Protein AF-A0A925I7Z9-F1 (afdb_monomer_lite)

Radius of gyration: 15.71 Å; chains: 1; bounding box: 33×35×40 Å

Sequence (135 aa):
MKKFTFALLPLIFFVSLALAQQTNETAKENFKKYLDGKIFMSYAARSLPTLEECKLIFKGTNADSVYEAMQEMEVKLAQGGKGAETFADVRAESFTTEEMLEGKPGVYTGGMKRISEKINPKITFYKISYLRTVG

pLDDT: mean 75.86, std 18.09, range [33.66, 93.75]

Foldseek 3Di:
DDDPPPDPDPFDWDFDPDPDDQDQVNVFVVCFVPQWQVSVLVCLLVRQDDLVVLVQWFPDCVSVVVSVVSVVVSVVSVVDDPDGDGFDGKGKDKDFLVCLCVVPPPCDDPPSVVCSVGTDGPTMIIGIDGHHPPD

Structure (mmCIF, N/CA/C/O backbone):
data_AF-A0A925I7Z9-F1
#
_entry.id   AF-A0A925I7Z9-F1
#
loop_
_atom_site.group_PDB
_atom_site.id
_atom_site.type_symbol
_atom_site.label_atom_id
_atom_site.label_alt_id
_atom_site.label_comp_id
_atom_site.label_asym_id
_atom_site.label_entity_id
_atom_site.label_seq_id
_atom_site.pdbx_PDB_ins_code
_atom_site.Cartn_x
_atom_site.Cartn_y
_atom_site.Cartn_z
_atom_site.occupancy
_atom_site.B_iso_or_equiv
_atom_site.auth_seq_id
_atom_site.auth_comp_id
_atom_site.auth_asym_id
_atom_site.auth_atom_id
_atom_site.pdbx_PDB_model_num
ATOM 1 N N . MET A 1 1 ? -9.500 23.502 -27.379 1.00 36.47 1 MET A N 1
ATOM 2 C CA . MET A 1 1 ? -10.027 22.674 -26.269 1.00 36.47 1 MET A CA 1
ATOM 3 C C . MET A 1 1 ? -9.115 21.462 -26.100 1.00 36.47 1 MET A C 1
ATOM 5 O O . MET A 1 1 ? -9.141 20.576 -26.944 1.00 36.47 1 MET A O 1
ATOM 9 N N . LYS A 1 2 ? -8.223 21.464 -25.099 1.00 33.66 2 LYS A N 1
ATOM 10 C CA . LYS A 1 2 ? -7.278 20.359 -24.854 1.00 33.66 2 LYS A CA 1
ATOM 11 C C . LYS A 1 2 ? -7.950 19.328 -23.943 1.00 33.66 2 LYS A C 1
ATOM 13 O O . LYS A 1 2 ? -8.366 19.668 -22.841 1.00 33.66 2 LYS A O 1
ATOM 18 N N . LYS A 1 3 ? -8.105 18.099 -24.437 1.00 36.44 3 LYS A N 1
ATOM 19 C CA . LYS A 1 3 ? -8.682 16.972 -23.696 1.00 36.44 3 LYS A CA 1
ATOM 20 C C . LYS A 1 3 ? -7.658 16.503 -22.658 1.00 36.44 3 LYS A C 1
ATOM 22 O O . LYS A 1 3 ? -6.636 15.938 -23.027 1.00 36.44 3 LYS A O 1
ATOM 27 N N . PHE A 1 4 ? -7.920 16.762 -21.380 1.00 39.94 4 PHE A N 1
ATOM 28 C CA . PHE A 1 4 ? -7.210 16.118 -20.278 1.00 39.94 4 PHE A CA 1
ATOM 29 C C . PHE A 1 4 ? -7.763 14.699 -20.123 1.00 39.94 4 PHE A C 1
ATOM 31 O O . PHE A 1 4 ? -8.803 14.485 -19.507 1.00 39.94 4 PHE A O 1
ATOM 38 N N . THR A 1 5 ? -7.094 13.720 -20.721 1.00 40.47 5 THR A N 1
ATOM 39 C CA . THR A 1 5 ? -7.295 12.310 -20.385 1.00 40.47 5 THR A CA 1
ATOM 40 C C . THR A 1 5 ? -6.641 12.049 -19.033 1.00 40.47 5 THR A C 1
ATOM 42 O O . THR A 1 5 ? -5.427 11.887 -18.943 1.00 40.47 5 THR A O 1
ATOM 45 N N . PHE A 1 6 ? -7.451 12.050 -17.973 1.00 39.53 6 PHE A N 1
ATOM 46 C CA . PHE A 1 6 ? -7.084 11.505 -16.669 1.00 39.53 6 PHE A CA 1
ATOM 47 C C . PHE A 1 6 ? -6.810 10.005 -16.853 1.00 39.53 6 PHE A C 1
ATOM 49 O O . PHE A 1 6 ? -7.737 9.204 -16.963 1.00 39.53 6 PHE A O 1
ATOM 56 N N . ALA A 1 7 ? -5.536 9.630 -16.958 1.00 39.34 7 ALA A N 1
ATOM 57 C CA . ALA A 1 7 ? -5.126 8.239 -16.864 1.00 39.34 7 ALA A CA 1
ATOM 58 C C . ALA A 1 7 ? -5.433 7.766 -15.437 1.00 39.34 7 ALA A C 1
ATOM 60 O O . ALA A 1 7 ? -4.868 8.273 -14.467 1.00 39.34 7 ALA A O 1
ATOM 61 N N . LEU A 1 8 ? -6.388 6.846 -15.318 1.00 39.41 8 LEU A N 1
ATOM 62 C CA . LEU A 1 8 ? -6.765 6.202 -14.069 1.00 39.41 8 LEU A CA 1
ATOM 63 C C . LEU A 1 8 ? -5.584 5.317 -13.631 1.00 39.41 8 LEU A C 1
ATOM 65 O O . LEU A 1 8 ? -5.402 4.215 -14.143 1.00 39.41 8 LEU A O 1
ATOM 69 N N . LEU A 1 9 ? -4.722 5.844 -12.762 1.00 36.84 9 LEU A N 1
ATOM 70 C CA . LEU A 1 9 ? -3.579 5.114 -12.216 1.00 36.84 9 LEU A CA 1
ATOM 71 C C . LEU A 1 9 ? -4.102 4.033 -11.246 1.00 36.84 9 LEU A C 1
ATOM 73 O O . LEU A 1 9 ? -4.853 4.387 -10.331 1.00 36.84 9 LEU A O 1
ATOM 77 N N . PRO A 1 10 ? -3.734 2.746 -11.387 1.00 39.75 10 PRO A N 1
ATOM 78 C CA . PRO A 1 10 ? -4.059 1.742 -10.382 1.00 39.75 10 PRO A CA 1
ATOM 79 C C . PRO A 1 10 ? -3.234 2.024 -9.119 1.00 39.75 10 PRO A C 1
ATOM 81 O O . PRO A 1 10 ? -2.023 1.816 -9.076 1.00 39.75 10 PRO A O 1
ATOM 84 N N . LEU A 1 11 ? -3.897 2.559 -8.097 1.00 38.69 11 LEU A N 1
ATOM 85 C CA . LEU A 1 11 ? -3.340 2.780 -6.767 1.00 38.69 11 LEU A CA 1
ATOM 86 C C . LEU A 1 11 ? -3.318 1.425 -6.039 1.00 38.69 11 LEU A C 1
ATOM 88 O O . LEU A 1 11 ? -4.325 1.012 -5.472 1.00 38.69 11 LEU A O 1
ATOM 92 N N . ILE A 1 12 ? -2.201 0.698 -6.123 1.00 48.19 12 ILE A N 1
ATOM 93 C CA . ILE A 1 12 ? -2.030 -0.593 -5.438 1.00 48.19 12 ILE A CA 1
ATOM 94 C C . ILE A 1 12 ? -1.519 -0.328 -4.019 1.00 48.19 12 ILE A C 1
ATOM 96 O O . ILE A 1 12 ? -0.445 0.244 -3.837 1.00 48.19 12 ILE A O 1
ATOM 100 N N . PHE A 1 13 ? -2.300 -0.745 -3.022 1.00 44.47 13 PHE A N 1
ATOM 101 C CA . PHE A 1 13 ? -1.948 -0.669 -1.607 1.00 44.47 13 PHE A CA 1
ATOM 102 C C . PHE A 1 13 ? -1.312 -1.977 -1.151 1.00 44.47 13 PHE A C 1
ATOM 104 O O . PHE A 1 13 ? -1.954 -3.021 -1.195 1.00 44.47 13 PHE A O 1
ATOM 111 N N . PHE A 1 14 ? -0.063 -1.909 -0.694 1.00 47.31 14 PHE A N 1
ATOM 112 C CA . PHE A 1 14 ? 0.595 -3.020 -0.013 1.00 47.31 14 PHE A CA 1
ATOM 113 C C . PHE A 1 14 ? 0.411 -2.872 1.495 1.00 47.31 14 PHE A C 1
ATOM 115 O O . PHE A 1 14 ? 0.671 -1.796 2.038 1.00 47.31 14 PHE A O 1
ATOM 122 N N . VAL A 1 15 ? 0.002 -3.947 2.170 1.00 43.22 15 VAL A N 1
ATOM 123 C CA . VAL A 1 15 ? -0.065 -3.997 3.634 1.00 43.22 15 VAL A CA 1
ATOM 124 C C . VAL A 1 15 ? 0.868 -5.084 4.124 1.00 43.22 15 VAL A C 1
ATOM 126 O O . VAL A 1 15 ? 0.568 -6.269 4.065 1.00 43.22 15 VAL A O 1
ATOM 129 N N . SER A 1 16 ? 2.037 -4.667 4.594 1.00 44.12 16 SER A N 1
ATOM 130 C CA . SER A 1 16 ? 2.954 -5.533 5.323 1.00 44.12 16 SER A CA 1
ATOM 131 C C . SER A 1 16 ? 2.582 -5.514 6.807 1.0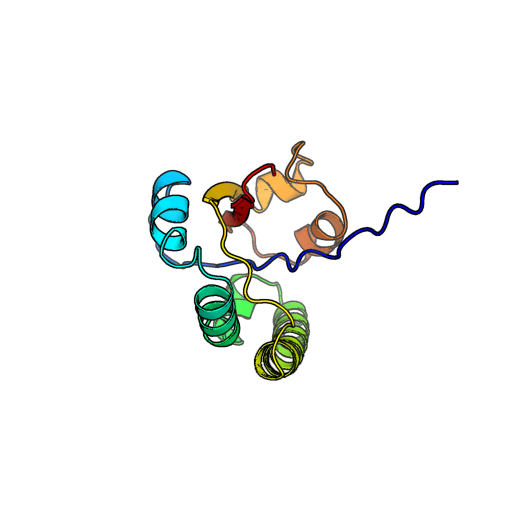0 44.12 16 SER A C 1
ATOM 133 O O . SER A 1 16 ? 2.790 -4.496 7.471 1.00 44.12 16 SER A O 1
ATOM 135 N N . LEU A 1 17 ? 2.098 -6.633 7.359 1.00 41.62 17 LEU A N 1
ATOM 136 C CA . LEU A 1 17 ? 2.128 -6.866 8.809 1.00 41.62 17 LEU A CA 1
ATOM 137 C C . LEU A 1 17 ? 3.562 -7.192 9.243 1.00 41.62 17 LEU A C 1
ATOM 139 O O . LEU A 1 17 ? 3.898 -8.320 9.590 1.00 41.62 17 LEU A O 1
ATOM 143 N N . ALA A 1 18 ? 4.425 -6.183 9.214 1.00 41.41 18 ALA A N 1
ATOM 144 C CA . ALA A 1 18 ? 5.677 -6.191 9.947 1.00 41.41 18 ALA A CA 1
ATOM 145 C C . ALA A 1 18 ? 5.569 -5.109 11.023 1.00 41.41 18 ALA A C 1
ATOM 147 O O . ALA A 1 18 ? 5.372 -3.936 10.721 1.00 41.41 18 ALA A O 1
ATOM 148 N N . LEU A 1 19 ? 5.705 -5.507 12.289 1.00 38.41 19 LEU A N 1
ATOM 149 C CA . LEU A 1 19 ? 5.703 -4.630 13.470 1.00 38.41 19 LEU A CA 1
ATOM 150 C C . LEU A 1 19 ? 6.863 -3.605 13.493 1.00 38.41 19 LEU A C 1
ATOM 152 O O . LEU A 1 19 ? 6.988 -2.844 14.447 1.00 38.41 19 LEU A O 1
ATOM 156 N N . ALA A 1 20 ? 7.687 -3.553 12.444 1.00 44.00 20 ALA A N 1
ATOM 157 C CA . ALA A 1 20 ? 8.595 -2.455 12.159 1.00 44.00 20 ALA A CA 1
ATOM 158 C C . ALA A 1 20 ? 8.015 -1.656 10.986 1.00 44.00 20 ALA A C 1
ATOM 160 O O . ALA A 1 20 ? 7.934 -2.178 9.875 1.00 44.00 20 ALA A O 1
ATOM 161 N N . GLN A 1 21 ? 7.613 -0.402 11.228 1.00 53.78 21 GLN A N 1
ATOM 162 C CA . GLN A 1 21 ? 7.267 0.533 10.155 1.00 53.78 21 GLN A CA 1
ATOM 163 C C . GLN A 1 21 ? 8.387 0.512 9.111 1.00 53.78 21 GLN A C 1
ATOM 165 O O . GLN A 1 21 ? 9.510 0.942 9.374 1.00 53.78 21 GLN A O 1
ATOM 170 N N . GLN A 1 22 ? 8.091 -0.020 7.929 1.00 64.56 22 GLN A N 1
ATOM 171 C CA . GLN A 1 22 ? 9.016 0.012 6.811 1.00 64.56 22 GLN A CA 1
ATOM 172 C C . GLN A 1 22 ? 9.309 1.490 6.504 1.00 64.56 22 GLN A C 1
ATOM 174 O O . GLN A 1 22 ? 8.402 2.312 6.414 1.00 64.56 22 GLN A O 1
ATOM 179 N N . THR A 1 23 ? 10.565 1.913 6.408 1.00 82.81 23 THR A N 1
ATOM 180 C CA . THR A 1 23 ? 10.804 3.319 6.036 1.00 82.81 23 THR A CA 1
ATOM 181 C C . THR A 1 23 ? 10.413 3.528 4.570 1.00 82.81 23 THR A C 1
ATOM 183 O O . THR A 1 23 ? 10.407 2.572 3.788 1.00 82.81 23 THR A O 1
ATOM 186 N N . ASN A 1 24 ? 10.123 4.768 4.164 1.00 84.62 24 ASN A N 1
ATOM 187 C CA . ASN A 1 24 ? 9.913 5.075 2.744 1.00 84.62 24 ASN A CA 1
ATOM 188 C C . ASN A 1 24 ? 11.106 4.627 1.887 1.00 84.62 24 ASN A C 1
ATOM 190 O O . ASN A 1 24 ? 10.901 4.121 0.791 1.00 84.62 24 ASN A O 1
ATOM 194 N N . GLU A 1 25 ? 12.333 4.711 2.406 1.00 87.62 25 GLU A N 1
ATOM 195 C CA . GLU A 1 25 ? 13.528 4.219 1.711 1.00 87.62 25 GLU A CA 1
ATOM 196 C C . GLU A 1 25 ? 13.542 2.694 1.580 1.00 87.62 25 GLU A C 1
ATOM 198 O O . GLU A 1 25 ? 13.808 2.164 0.504 1.00 87.62 25 GLU A O 1
ATOM 203 N N . THR A 1 26 ? 13.177 1.963 2.636 1.00 88.31 26 THR A N 1
ATOM 204 C CA . THR A 1 26 ? 13.072 0.498 2.577 1.00 88.31 26 THR A CA 1
ATOM 205 C C . THR A 1 26 ? 11.965 0.054 1.617 1.00 88.31 26 THR A C 1
ATOM 207 O O . THR A 1 26 ? 12.119 -0.939 0.908 1.00 88.31 26 THR A O 1
ATOM 210 N N . ALA A 1 27 ? 10.837 0.768 1.577 1.00 86.94 27 ALA A N 1
ATOM 211 C CA . ALA A 1 27 ? 9.782 0.534 0.596 1.00 86.94 27 ALA A CA 1
ATOM 212 C C . ALA A 1 27 ? 10.292 0.822 -0.820 1.00 86.94 27 ALA A C 1
ATOM 214 O O . ALA A 1 27 ? 10.229 -0.053 -1.680 1.00 86.94 27 ALA A O 1
ATOM 215 N N . LYS A 1 28 ? 10.885 1.999 -1.047 1.00 90.94 28 LYS A N 1
ATOM 216 C CA . LYS A 1 28 ? 11.485 2.382 -2.329 1.00 90.94 28 LYS A CA 1
ATOM 217 C C . LYS A 1 28 ? 12.445 1.307 -2.837 1.00 90.94 28 LYS A C 1
ATOM 219 O O . LYS A 1 28 ? 12.282 0.843 -3.963 1.00 90.94 28 LYS A O 1
ATOM 224 N N . GLU A 1 29 ? 13.399 0.878 -2.015 1.00 92.12 29 GLU A N 1
ATOM 225 C CA . GLU A 1 29 ? 14.403 -0.114 -2.406 1.00 92.12 29 GLU A CA 1
ATOM 226 C C . GLU A 1 29 ? 13.768 -1.463 -2.761 1.00 92.12 29 GLU A C 1
ATOM 228 O O . GLU A 1 29 ? 14.098 -2.059 -3.786 1.00 92.12 29 GLU A O 1
ATOM 233 N N . ASN A 1 30 ? 12.771 -1.908 -1.989 1.00 90.38 30 ASN A N 1
ATOM 234 C CA . ASN A 1 30 ? 12.044 -3.137 -2.299 1.00 90.38 30 ASN A CA 1
ATOM 235 C C . ASN A 1 30 ? 11.267 -3.049 -3.626 1.00 90.38 30 ASN A C 1
ATOM 237 O O . ASN A 1 30 ? 11.076 -4.069 -4.277 1.00 90.38 30 ASN A O 1
ATOM 241 N N . PHE A 1 31 ? 10.829 -1.866 -4.062 1.00 91.25 31 PHE A N 1
ATOM 242 C CA . PHE A 1 31 ? 10.071 -1.717 -5.309 1.00 91.25 31 PHE A CA 1
ATOM 243 C C . PHE A 1 31 ? 10.931 -1.390 -6.545 1.00 91.25 31 PHE A C 1
ATOM 245 O O . PHE A 1 31 ? 10.457 -1.581 -7.669 1.00 91.25 31 PHE A O 1
ATOM 252 N N . LYS A 1 32 ? 12.208 -1.003 -6.383 1.00 92.62 32 LYS A N 1
ATOM 253 C CA . LYS A 1 32 ? 13.151 -0.766 -7.501 1.00 92.62 32 LYS A CA 1
ATOM 254 C C . LYS A 1 32 ? 13.400 -1.993 -8.384 1.00 92.62 32 LYS A C 1
ATOM 256 O O . LYS A 1 32 ? 13.675 -1.851 -9.570 1.00 92.62 32 LYS A O 1
ATOM 261 N N . LYS A 1 33 ? 13.261 -3.210 -7.856 1.00 91.06 33 LYS A N 1
ATOM 262 C CA . LYS A 1 33 ? 13.373 -4.447 -8.661 1.00 91.06 33 LYS A CA 1
ATOM 263 C C . LYS A 1 33 ? 12.240 -4.632 -9.683 1.00 91.06 33 LYS A C 1
ATOM 265 O O . LYS A 1 33 ? 12.306 -5.544 -10.500 1.00 91.06 33 LYS A O 1
ATOM 270 N N . TYR A 1 34 ? 11.211 -3.785 -9.649 1.00 90.50 34 TYR A N 1
ATOM 271 C CA . TYR A 1 34 ? 10.035 -3.859 -10.516 1.00 90.50 34 TYR A CA 1
ATOM 272 C C . TYR A 1 34 ? 9.928 -2.656 -11.472 1.00 90.50 34 TYR A C 1
ATOM 274 O O . TYR A 1 34 ? 8.828 -2.245 -11.818 1.00 90.50 34 TYR A O 1
ATOM 282 N N . LEU A 1 35 ? 11.054 -2.057 -11.885 1.00 89.94 35 LEU A N 1
ATOM 283 C CA . LEU A 1 35 ? 11.068 -0.941 -12.849 1.00 89.94 35 LEU A CA 1
ATOM 284 C C . LEU A 1 35 ? 10.670 -1.352 -14.277 1.00 89.94 35 LEU A C 1
ATOM 286 O O . LEU A 1 35 ? 10.314 -0.500 -15.086 1.00 89.94 35 LEU A O 1
ATOM 290 N N . ASP A 1 36 ? 10.715 -2.643 -14.599 1.00 89.00 36 ASP A N 1
ATOM 291 C CA . ASP A 1 36 ? 10.163 -3.163 -15.847 1.00 89.00 36 ASP A CA 1
ATOM 292 C C . ASP A 1 36 ? 8.661 -3.429 -15.692 1.00 89.00 36 ASP A C 1
ATOM 294 O O . ASP A 1 36 ? 8.238 -4.182 -14.811 1.00 89.00 36 ASP A O 1
ATOM 298 N N . GLY A 1 37 ? 7.850 -2.845 -16.573 1.00 82.06 37 GLY A N 1
ATOM 299 C CA . GLY A 1 37 ? 6.396 -2.945 -16.527 1.00 82.06 37 GLY A CA 1
ATOM 300 C C . GLY A 1 37 ? 5.864 -4.376 -16.628 1.00 82.06 37 GLY A C 1
ATOM 301 O O . GLY A 1 37 ? 4.851 -4.678 -16.002 1.00 82.06 37 GLY A O 1
ATOM 302 N N . LYS A 1 38 ? 6.534 -5.298 -17.339 1.00 82.44 38 LYS A N 1
ATOM 303 C CA . LYS A 1 38 ? 6.105 -6.710 -17.365 1.00 82.44 38 LYS A CA 1
ATOM 304 C C . LYS A 1 38 ? 6.365 -7.374 -16.020 1.00 82.44 38 LYS A C 1
ATOM 306 O O . LYS A 1 38 ? 5.496 -8.089 -15.518 1.00 82.44 38 LYS A O 1
ATOM 311 N N . ILE A 1 39 ? 7.538 -7.129 -15.430 1.00 84.81 39 ILE A N 1
ATOM 312 C CA . ILE A 1 39 ? 7.878 -7.655 -14.102 1.00 84.81 39 ILE A CA 1
ATOM 313 C C . ILE A 1 39 ? 6.914 -7.081 -13.054 1.00 84.81 39 ILE A C 1
ATOM 315 O O . ILE A 1 39 ? 6.378 -7.842 -12.248 1.00 84.81 39 ILE A O 1
ATOM 319 N N . PHE A 1 40 ? 6.628 -5.777 -13.104 1.00 83.94 40 PHE A N 1
ATOM 320 C CA . PHE A 1 40 ? 5.648 -5.133 -12.230 1.00 83.94 40 PHE A CA 1
ATOM 321 C C . PHE A 1 40 ? 4.260 -5.760 -12.361 1.00 83.94 40 PHE A C 1
ATOM 323 O O . PHE A 1 40 ? 3.683 -6.144 -11.351 1.00 83.94 40 PHE A O 1
ATOM 330 N N . MET A 1 41 ? 3.732 -5.924 -13.577 1.00 81.50 41 MET A N 1
ATOM 331 C CA . MET A 1 41 ? 2.397 -6.502 -13.777 1.00 81.50 41 MET A CA 1
ATOM 332 C C . MET A 1 41 ? 2.320 -7.953 -13.282 1.00 81.50 41 MET A C 1
ATOM 334 O O . MET A 1 41 ? 1.348 -8.331 -12.632 1.00 81.50 41 MET A O 1
ATOM 338 N N . SER A 1 42 ? 3.370 -8.751 -13.516 1.00 82.38 42 SER A N 1
ATOM 339 C CA . SER A 1 42 ? 3.480 -10.112 -12.970 1.00 82.38 42 SER A CA 1
ATOM 340 C C . SER A 1 42 ? 3.525 -10.128 -11.440 1.00 82.38 42 SER A C 1
ATOM 342 O O . SER A 1 42 ? 2.986 -11.035 -10.804 1.00 82.38 42 SER A O 1
ATOM 344 N N . TYR A 1 43 ? 4.202 -9.155 -10.835 1.00 84.12 43 TYR A N 1
ATOM 345 C CA . TYR A 1 43 ? 4.239 -9.004 -9.390 1.00 84.12 43 TYR A CA 1
ATOM 346 C C . TYR A 1 43 ? 2.878 -8.564 -8.837 1.00 84.12 43 TYR A C 1
ATOM 348 O O . TYR A 1 43 ? 2.372 -9.207 -7.924 1.00 84.12 43 TYR A O 1
ATOM 356 N N . ALA A 1 44 ? 2.256 -7.538 -9.424 1.00 83.00 44 ALA A N 1
ATOM 357 C CA . ALA A 1 44 ? 0.962 -7.002 -9.013 1.00 83.00 44 ALA A CA 1
ATOM 358 C C . ALA A 1 44 ? -0.134 -8.075 -9.025 1.00 83.00 44 ALA A C 1
ATOM 360 O O . ALA A 1 44 ? -0.855 -8.206 -8.042 1.00 83.00 44 ALA A O 1
ATOM 361 N N . ALA A 1 45 ? -0.203 -8.890 -10.084 1.00 81.12 45 ALA A N 1
ATOM 362 C CA . ALA A 1 45 ? -1.172 -9.982 -10.180 1.00 81.12 45 ALA A CA 1
ATOM 363 C C . ALA A 1 45 ? -1.015 -11.019 -9.052 1.00 81.12 45 ALA A C 1
ATOM 365 O O . ALA A 1 45 ? -2.003 -11.506 -8.525 1.00 81.12 45 ALA A O 1
ATOM 366 N N . ARG A 1 46 ? 0.224 -11.324 -8.642 1.00 83.81 46 ARG A N 1
ATOM 367 C CA . ARG A 1 46 ? 0.523 -12.305 -7.579 1.00 83.81 46 ARG A CA 1
ATOM 368 C C . ARG A 1 46 ? 0.498 -11.729 -6.165 1.00 83.81 46 ARG A C 1
ATOM 370 O O . ARG A 1 46 ? 0.644 -12.483 -5.211 1.00 83.81 46 ARG A O 1
ATOM 377 N N . SER A 1 47 ? 0.396 -10.410 -6.040 1.00 86.38 47 SER A N 1
ATOM 378 C CA . SER A 1 47 ? 0.493 -9.705 -4.758 1.00 86.38 47 SER A CA 1
ATOM 379 C C . SER A 1 47 ? -0.844 -9.149 -4.285 1.00 86.38 47 SER A C 1
ATOM 381 O O . SER A 1 47 ? -0.873 -8.289 -3.406 1.00 86.38 47 SER A O 1
ATOM 383 N N . LEU A 1 48 ? -1.947 -9.583 -4.896 1.00 86.44 48 LEU A N 1
ATOM 384 C CA . LEU A 1 48 ? -3.270 -9.239 -4.401 1.00 86.44 48 LEU A CA 1
ATOM 385 C C . LEU A 1 48 ? -3.478 -9.888 -3.026 1.00 86.44 48 LEU A C 1
ATOM 387 O O . LEU A 1 48 ? -3.073 -11.037 -2.834 1.00 86.44 48 LEU A O 1
ATOM 391 N N . PRO A 1 49 ? -4.075 -9.164 -2.068 1.00 88.25 49 PRO A N 1
ATOM 392 C CA . PRO A 1 49 ? -4.238 -9.670 -0.719 1.00 88.25 49 PRO A CA 1
ATOM 393 C C . PRO A 1 49 ? -5.279 -10.789 -0.675 1.00 88.25 49 PRO A C 1
ATOM 395 O O . PRO A 1 49 ? -6.265 -10.810 -1.417 1.00 88.25 49 PRO A O 1
ATOM 398 N N . THR A 1 50 ? -5.077 -11.698 0.264 1.00 92.12 50 THR A N 1
ATOM 399 C CA . THR A 1 50 ? -6.086 -12.655 0.711 1.00 92.12 50 THR A CA 1
ATOM 400 C C . THR A 1 50 ? -7.236 -11.942 1.428 1.00 92.12 50 THR A C 1
ATOM 402 O O . THR A 1 50 ? -7.101 -10.807 1.896 1.00 92.12 50 THR A O 1
ATOM 405 N N . LEU A 1 51 ? -8.375 -12.623 1.583 1.00 93.19 51 LEU A N 1
ATOM 406 C CA . LEU A 1 51 ? -9.493 -12.097 2.371 1.00 93.19 51 LEU A CA 1
ATOM 407 C C . LEU A 1 51 ? -9.073 -11.768 3.814 1.00 93.19 51 LEU A C 1
ATOM 409 O O . LEU A 1 51 ? -9.517 -10.777 4.396 1.00 93.19 51 LEU A O 1
ATOM 413 N N . GLU A 1 52 ? -8.173 -12.569 4.376 1.00 93.75 52 GLU A N 1
ATOM 414 C CA . GLU A 1 52 ? -7.714 -12.414 5.752 1.00 93.75 52 GLU A CA 1
ATOM 415 C C . GLU A 1 52 ? -6.844 -11.165 5.900 1.00 93.75 52 GLU A C 1
ATOM 417 O O . GLU A 1 52 ? -7.013 -10.409 6.855 1.00 93.75 52 GLU A O 1
ATOM 422 N N . GLU A 1 53 ? -6.003 -10.870 4.910 1.00 91.38 53 GLU A N 1
ATOM 423 C CA . GLU A 1 53 ? -5.265 -9.607 4.838 1.00 91.38 53 GLU A CA 1
ATOM 424 C C . GLU A 1 53 ? -6.205 -8.412 4.629 1.00 91.38 53 GLU A C 1
ATOM 426 O O . GLU A 1 53 ? -6.036 -7.379 5.278 1.00 91.38 53 GLU A O 1
ATOM 431 N N . CYS A 1 54 ? -7.259 -8.553 3.818 1.00 91.75 54 CYS A N 1
ATOM 432 C CA . CYS A 1 54 ? -8.295 -7.525 3.696 1.00 91.75 54 CYS A CA 1
ATOM 433 C C . CYS A 1 54 ? -8.987 -7.241 5.037 1.00 91.75 54 CYS A C 1
ATOM 435 O O . CYS A 1 54 ? -9.214 -6.076 5.357 1.00 91.75 54 CYS A O 1
ATOM 437 N N . LYS A 1 55 ? -9.276 -8.259 5.858 1.00 93.25 55 LYS A N 1
ATOM 438 C CA . LYS A 1 55 ? -9.892 -8.090 7.192 1.00 93.25 55 LYS A CA 1
ATOM 439 C C . LYS A 1 55 ? -8.980 -7.390 8.200 1.00 93.25 55 LYS A C 1
ATOM 441 O O . LYS A 1 55 ? -9.472 -6.774 9.145 1.00 93.25 55 LYS A O 1
ATOM 446 N N . LEU A 1 56 ? -7.663 -7.444 8.002 1.00 91.69 56 LEU A N 1
ATOM 447 C CA . LEU A 1 56 ? -6.713 -6.688 8.823 1.00 91.69 56 LEU A CA 1
ATOM 448 C C . LEU A 1 56 ? -6.785 -5.187 8.512 1.00 91.69 56 LEU A C 1
ATOM 450 O O . LEU A 1 56 ? -6.594 -4.360 9.403 1.00 91.69 56 LEU A O 1
ATOM 454 N N . ILE A 1 57 ? -7.141 -4.828 7.279 1.00 91.06 57 ILE A N 1
ATOM 455 C CA . ILE A 1 57 ? -7.156 -3.446 6.787 1.00 91.06 57 ILE A CA 1
ATOM 456 C C . ILE A 1 57 ? -8.544 -2.825 6.889 1.00 91.06 57 ILE A C 1
ATOM 458 O O . ILE A 1 57 ? -8.672 -1.677 7.301 1.00 91.06 57 ILE A O 1
ATOM 462 N N . PHE A 1 58 ? -9.584 -3.553 6.498 1.00 91.81 58 PHE A N 1
ATOM 463 C CA . PHE A 1 58 ? -10.940 -3.043 6.335 1.00 91.81 58 PHE A CA 1
ATOM 464 C C . PHE A 1 58 ? -11.880 -3.588 7.410 1.00 91.81 58 PHE A C 1
ATOM 466 O O . PHE A 1 58 ? -11.777 -4.728 7.855 1.00 91.81 58 PHE A O 1
ATOM 473 N N . LYS A 1 59 ? -12.840 -2.756 7.814 1.00 91.62 59 LYS A N 1
ATOM 474 C CA . LYS A 1 59 ? -13.831 -3.078 8.843 1.00 91.62 59 LYS A CA 1
ATOM 475 C C . LYS A 1 59 ? -14.983 -3.896 8.269 1.00 91.62 59 LYS A C 1
ATOM 477 O O . LYS A 1 59 ? -15.669 -3.436 7.349 1.00 91.62 59 LYS A O 1
ATOM 482 N N . GLY A 1 60 ? -15.274 -5.029 8.907 1.00 90.88 60 GLY A N 1
ATOM 483 C CA . GLY A 1 60 ? -16.475 -5.831 8.662 1.00 90.88 60 GLY A CA 1
ATOM 484 C C . GLY A 1 60 ? -16.640 -6.214 7.191 1.00 90.88 60 GLY A C 1
ATOM 485 O O . GLY A 1 60 ? -15.666 -6.548 6.523 1.00 90.88 60 GLY A O 1
ATOM 486 N N . THR A 1 61 ? -17.862 -6.088 6.673 1.00 92.75 61 THR A N 1
ATOM 487 C CA . THR A 1 61 ? -18.216 -6.478 5.296 1.00 92.75 61 THR A CA 1
ATOM 488 C C . THR A 1 61 ? -17.497 -5.678 4.207 1.00 92.75 61 THR A C 1
ATOM 490 O O . THR A 1 61 ? -17.489 -6.085 3.049 1.00 92.75 61 THR A O 1
ATOM 493 N N . ASN A 1 62 ? -16.845 -4.556 4.546 1.00 91.19 62 ASN A N 1
ATOM 494 C CA . ASN A 1 62 ? -16.014 -3.836 3.578 1.00 91.19 62 ASN A CA 1
ATOM 495 C C . ASN A 1 62 ? -14.785 -4.659 3.163 1.00 91.19 62 ASN A C 1
ATOM 497 O O . ASN A 1 62 ? -14.309 -4.481 2.046 1.00 91.19 62 ASN A O 1
ATOM 501 N N . ALA A 1 63 ? -14.279 -5.542 4.032 1.00 92.62 63 ALA A N 1
ATOM 502 C CA . ALA A 1 63 ? -13.185 -6.444 3.684 1.00 92.62 63 ALA A CA 1
ATOM 503 C C . ALA A 1 63 ? -13.596 -7.414 2.570 1.00 92.62 63 ALA A C 1
ATOM 505 O O . ALA A 1 63 ? -12.839 -7.591 1.618 1.00 92.62 63 ALA A O 1
ATOM 506 N N . ASP A 1 64 ? -14.813 -7.960 2.655 1.00 93.19 64 ASP A N 1
ATOM 507 C CA . ASP A 1 64 ? -15.360 -8.884 1.659 1.00 93.19 64 ASP A CA 1
ATOM 508 C C . ASP A 1 64 ? -15.536 -8.175 0.307 1.00 93.19 64 ASP A C 1
ATOM 510 O O . ASP A 1 64 ? -15.006 -8.626 -0.704 1.00 93.19 64 ASP A O 1
ATOM 514 N N . SER A 1 65 ? -16.170 -6.994 0.295 1.00 91.19 65 SER A N 1
ATOM 515 C CA . SER A 1 65 ? -16.371 -6.227 -0.945 1.00 91.19 65 SER A CA 1
ATOM 516 C C . SER A 1 65 ? -15.060 -5.796 -1.610 1.00 91.19 65 SER A C 1
ATOM 518 O O . SER A 1 65 ? -14.971 -5.748 -2.836 1.00 91.19 65 SER A O 1
ATOM 520 N N . VAL A 1 66 ? -14.037 -5.443 -0.824 1.00 89.25 66 VAL A N 1
ATOM 521 C CA . VAL A 1 66 ? -12.722 -5.089 -1.377 1.00 89.25 66 VAL A CA 1
ATOM 522 C C . VAL A 1 66 ? -12.015 -6.323 -1.927 1.00 89.25 66 VAL A C 1
ATOM 524 O O . VAL A 1 66 ? -11.437 -6.246 -3.009 1.00 89.25 66 VAL A O 1
ATOM 527 N N . TYR A 1 67 ? -12.086 -7.451 -1.220 1.00 92.38 67 TYR A N 1
ATOM 528 C CA . TYR A 1 67 ? -11.526 -8.712 -1.691 1.00 92.38 67 TYR A CA 1
ATOM 529 C C . TYR A 1 67 ? -12.154 -9.139 -3.026 1.00 92.38 67 TYR A C 1
ATOM 531 O O . TYR A 1 67 ? -11.424 -9.396 -3.981 1.00 92.38 67 TYR A O 1
ATOM 539 N N . GLU A 1 68 ? -13.483 -9.108 -3.142 1.00 91.81 68 GLU A N 1
ATOM 540 C CA . GLU A 1 68 ? -14.196 -9.398 -4.395 1.00 91.81 68 GLU A CA 1
ATOM 541 C C . GLU A 1 68 ? -13.740 -8.477 -5.539 1.00 91.81 68 GLU A C 1
ATOM 543 O O . GLU A 1 68 ? -13.365 -8.949 -6.614 1.00 91.81 68 GLU A O 1
ATOM 548 N N . ALA A 1 69 ? -13.668 -7.164 -5.294 1.00 88.69 69 ALA A N 1
ATOM 549 C CA . ALA A 1 69 ? -13.186 -6.206 -6.290 1.00 88.69 69 ALA A CA 1
ATOM 550 C C . ALA A 1 69 ? -11.725 -6.464 -6.711 1.00 88.69 69 ALA A C 1
ATOM 552 O O . ALA A 1 69 ? -11.348 -6.213 -7.858 1.00 88.69 69 ALA A O 1
ATOM 553 N N . MET A 1 70 ? -10.884 -6.964 -5.802 1.00 87.31 70 MET A N 1
ATOM 554 C CA . MET A 1 70 ? -9.500 -7.337 -6.101 1.00 87.31 70 MET A CA 1
ATOM 555 C C . MET A 1 70 ? -9.407 -8.611 -6.939 1.00 87.31 70 MET A C 1
ATOM 557 O O . MET A 1 70 ? -8.614 -8.640 -7.878 1.00 87.31 70 MET A O 1
ATOM 561 N N . GLN A 1 71 ? -10.254 -9.607 -6.684 1.00 88.12 71 GLN A N 1
ATOM 562 C CA . GLN A 1 71 ? -10.347 -10.809 -7.519 1.00 88.12 71 GLN A CA 1
ATOM 563 C C . GLN A 1 71 ? -10.746 -10.457 -8.964 1.00 88.12 71 GLN A C 1
ATOM 565 O O . GLN A 1 71 ? -10.162 -10.961 -9.924 1.00 88.12 71 GLN A O 1
ATOM 570 N N . GLU A 1 72 ? -11.658 -9.500 -9.158 1.00 86.56 72 GLU A N 1
ATOM 571 C CA . GLU A 1 72 ? -11.970 -8.990 -10.501 1.00 86.56 72 GLU A CA 1
ATOM 572 C C . GLU A 1 72 ? -10.783 -8.273 -11.168 1.00 86.56 72 GLU A C 1
ATOM 574 O O . GLU A 1 72 ? -10.622 -8.318 -12.394 1.00 86.56 72 GLU A O 1
ATOM 579 N N . MET A 1 73 ? -9.953 -7.575 -10.384 1.00 82.75 73 MET A N 1
ATOM 580 C CA . MET A 1 73 ? -8.733 -6.944 -10.892 1.00 82.75 73 MET A CA 1
ATOM 581 C C . MET A 1 73 ? -7.683 -7.976 -11.297 1.00 82.75 73 MET A C 1
ATOM 583 O O . MET A 1 73 ? -7.011 -7.755 -12.302 1.00 82.75 73 MET A O 1
ATOM 587 N N . GLU A 1 74 ? -7.570 -9.101 -10.589 1.00 81.31 74 GLU A N 1
ATOM 588 C CA . GLU A 1 74 ? -6.662 -10.200 -10.939 1.00 81.31 74 GLU A CA 1
ATOM 589 C C . GLU A 1 74 ? -6.879 -10.663 -12.378 1.00 81.31 74 GLU A C 1
ATOM 591 O O . GLU A 1 74 ? -5.943 -10.714 -13.178 1.00 81.31 74 GLU A O 1
ATOM 596 N N . VAL A 1 75 ? -8.143 -10.891 -12.741 1.00 78.38 75 VAL A N 1
ATOM 597 C CA .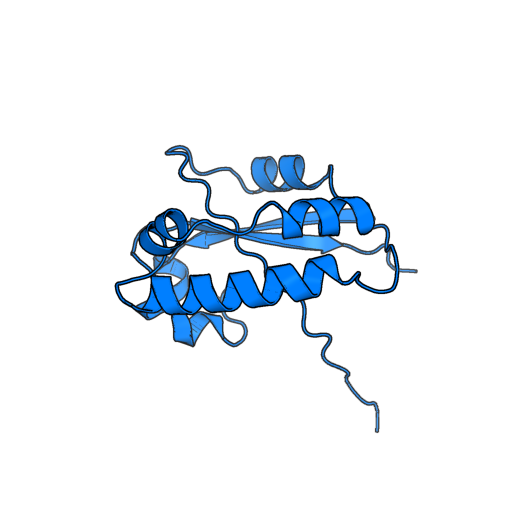 VAL A 1 75 ? -8.542 -11.309 -14.088 1.00 78.38 75 VAL A CA 1
ATOM 598 C C . VAL A 1 75 ? -8.120 -10.271 -15.132 1.00 78.38 75 VAL A C 1
ATOM 600 O O . VAL A 1 75 ? -7.596 -10.624 -16.189 1.00 78.38 75 VAL A O 1
ATOM 603 N N . LYS A 1 76 ? -8.290 -8.978 -14.835 1.00 78.31 76 LYS A N 1
ATOM 604 C CA . LYS A 1 76 ? -7.894 -7.881 -15.738 1.00 78.31 76 LYS A CA 1
ATOM 605 C C . LYS A 1 76 ? -6.375 -7.758 -15.870 1.00 78.31 76 LYS A C 1
ATOM 607 O O . LYS A 1 76 ? -5.883 -7.492 -16.964 1.00 78.31 76 LYS A O 1
ATOM 612 N N . LEU A 1 77 ? -5.630 -7.961 -14.782 1.00 76.12 77 LEU A N 1
ATOM 613 C CA . LEU A 1 77 ? -4.165 -7.960 -14.789 1.00 76.12 77 LEU A CA 1
ATOM 614 C C . LEU A 1 77 ? -3.616 -9.159 -15.580 1.00 76.12 77 LEU A C 1
ATOM 616 O O . LEU A 1 77 ? -2.671 -8.995 -16.354 1.00 76.12 77 LEU A O 1
ATOM 620 N N . ALA A 1 78 ? -4.243 -10.333 -15.452 1.00 71.88 78 ALA A N 1
ATOM 621 C CA . ALA A 1 78 ? -3.879 -11.552 -16.173 1.00 71.88 78 ALA A CA 1
ATOM 622 C C . ALA A 1 78 ? -4.122 -11.458 -17.692 1.00 71.88 78 ALA A C 1
ATOM 624 O O . ALA A 1 78 ? -3.387 -12.059 -18.473 1.00 71.88 78 ALA A O 1
ATOM 625 N N . GLN A 1 79 ? -5.106 -10.664 -18.127 1.00 71.81 79 GLN A N 1
ATOM 626 C CA . GLN A 1 79 ? -5.423 -10.451 -19.548 1.00 71.81 79 GLN A CA 1
ATOM 627 C C . GLN A 1 79 ? -4.434 -9.532 -20.293 1.00 71.81 79 GLN A C 1
ATOM 629 O O . GLN A 1 79 ? -4.556 -9.361 -21.505 1.00 71.81 79 GLN A O 1
ATOM 634 N N . GLY A 1 80 ? -3.415 -8.998 -19.610 1.00 58.78 80 GLY A N 1
ATOM 635 C CA . GLY A 1 80 ? -2.267 -8.340 -20.235 1.00 58.78 80 GLY A CA 1
ATOM 636 C C . GLY A 1 80 ? -2.503 -6.869 -20.587 1.00 58.78 80 GLY A C 1
ATOM 637 O O . GLY A 1 80 ? -3.172 -6.520 -21.560 1.00 58.78 80 GLY A O 1
ATOM 638 N N . GLY A 1 81 ? -1.869 -5.977 -19.823 1.00 57.50 81 GLY A N 1
ATOM 639 C CA . GLY A 1 81 ? -1.773 -4.559 -20.164 1.00 57.50 81 GLY A CA 1
ATOM 640 C C . GLY A 1 81 ? -0.901 -4.340 -21.405 1.00 57.50 81 GLY A C 1
ATOM 641 O O . GLY A 1 81 ? 0.233 -4.813 -21.477 1.00 57.50 81 GLY A O 1
ATOM 642 N N . LYS A 1 82 ? -1.429 -3.611 -22.394 1.00 51.56 82 LYS A N 1
ATOM 643 C CA . LYS A 1 82 ? -0.680 -3.160 -23.575 1.00 51.56 82 LYS A CA 1
ATOM 644 C C . LYS A 1 82 ? 0.485 -2.254 -23.152 1.00 51.56 82 LYS A C 1
ATOM 646 O O . LYS A 1 82 ? 0.253 -1.210 -22.554 1.00 51.56 82 LYS A O 1
ATOM 651 N N . GLY A 1 83 ? 1.698 -2.621 -23.567 1.00 57.28 83 GLY A N 1
ATOM 652 C CA . GLY A 1 83 ? 2.905 -1.796 -23.466 1.00 57.28 83 GLY A CA 1
ATOM 653 C C . GLY A 1 83 ? 3.741 -2.108 -22.227 1.00 57.28 83 GLY A C 1
ATOM 654 O O . GLY A 1 83 ? 3.398 -1.720 -21.118 1.00 57.28 83 GLY A O 1
ATOM 655 N N . ALA A 1 84 ? 4.864 -2.797 -22.428 1.00 64.69 84 ALA A N 1
ATOM 656 C CA . ALA A 1 84 ? 5.904 -2.893 -21.414 1.00 64.69 84 ALA A CA 1
ATOM 657 C C . ALA A 1 84 ? 6.618 -1.543 -21.337 1.00 64.69 84 ALA A C 1
ATOM 659 O O . ALA A 1 84 ? 7.460 -1.235 -22.175 1.00 64.69 84 ALA A O 1
ATOM 660 N N . GLU A 1 85 ? 6.206 -0.713 -20.389 1.00 78.06 85 GLU A N 1
ATOM 661 C CA . GLU A 1 85 ? 6.901 0.526 -20.069 1.00 78.06 85 GLU A CA 1
ATOM 662 C C . GLU A 1 85 ? 8.063 0.224 -19.119 1.00 78.06 85 GLU A C 1
ATOM 664 O O . GLU A 1 85 ? 7.919 -0.571 -18.192 1.00 78.06 85 GLU A O 1
ATOM 669 N N . THR A 1 86 ? 9.215 0.847 -19.352 1.00 85.88 86 THR A N 1
ATOM 670 C CA . THR A 1 86 ? 10.326 0.844 -18.399 1.00 85.88 86 THR A CA 1
ATOM 671 C C . THR A 1 86 ? 10.303 2.157 -17.630 1.00 85.88 86 THR A C 1
ATOM 673 O O . THR A 1 86 ? 10.225 3.234 -18.221 1.00 85.88 86 THR A O 1
ATOM 676 N N . PHE A 1 87 ? 10.376 2.066 -16.309 1.00 88.31 87 PHE A N 1
ATOM 677 C CA . PHE A 1 87 ? 10.427 3.208 -15.408 1.00 88.31 87 PHE A CA 1
ATOM 678 C C . PHE A 1 87 ? 11.873 3.521 -15.014 1.00 88.31 87 PHE A C 1
ATOM 680 O O . PHE A 1 87 ? 12.730 2.640 -14.982 1.00 88.31 87 PHE A O 1
ATOM 687 N N . ALA A 1 88 ? 12.144 4.786 -14.710 1.00 89.81 88 ALA A N 1
ATOM 688 C CA . ALA A 1 88 ? 13.476 5.278 -14.377 1.00 89.81 88 ALA A CA 1
ATOM 689 C C . ALA A 1 88 ? 13.792 5.163 -12.880 1.00 89.81 88 ALA A C 1
ATOM 691 O O . ALA A 1 88 ? 14.922 4.861 -12.509 1.00 89.81 88 ALA A O 1
ATOM 692 N N . ASP A 1 89 ? 12.803 5.411 -12.019 1.00 91.25 89 ASP A N 1
ATOM 693 C CA . ASP A 1 89 ? 12.958 5.320 -10.564 1.00 91.25 89 ASP A CA 1
ATOM 694 C C . ASP A 1 89 ? 11.603 5.058 -9.884 1.00 91.25 89 ASP A C 1
ATOM 696 O O . ASP A 1 89 ? 10.542 5.069 -10.514 1.00 91.25 89 ASP A O 1
ATOM 700 N N . VAL A 1 90 ? 11.646 4.835 -8.574 1.00 90.25 90 VAL A N 1
ATOM 701 C CA . VAL A 1 90 ? 10.496 4.674 -7.691 1.00 90.25 90 VAL A CA 1
ATOM 702 C C . VAL A 1 90 ? 10.504 5.769 -6.627 1.00 90.25 90 VAL A C 1
ATOM 704 O O . VAL A 1 90 ? 11.528 6.076 -6.017 1.00 90.25 90 VAL A O 1
ATOM 707 N N . ARG A 1 91 ? 9.330 6.329 -6.345 1.00 89.69 91 ARG A N 1
ATOM 708 C CA . ARG A 1 91 ? 9.062 7.150 -5.161 1.00 89.69 91 ARG A CA 1
ATOM 709 C C . ARG A 1 91 ? 8.122 6.391 -4.234 1.00 89.69 91 ARG A C 1
ATOM 711 O O . ARG A 1 91 ? 7.106 5.871 -4.688 1.00 89.69 91 ARG A O 1
ATOM 718 N N . ALA A 1 92 ? 8.445 6.369 -2.948 1.00 89.31 92 ALA A N 1
ATOM 719 C CA . ALA A 1 92 ? 7.583 5.827 -1.908 1.00 89.31 92 ALA A CA 1
ATOM 720 C C . ALA A 1 92 ? 7.176 6.944 -0.944 1.00 89.31 92 ALA A C 1
ATOM 722 O O . ALA A 1 92 ? 8.004 7.756 -0.533 1.00 89.31 92 ALA A O 1
ATOM 723 N N . GLU A 1 93 ? 5.896 6.983 -0.598 1.00 87.19 93 GLU A N 1
ATOM 724 C CA . GLU A 1 93 ? 5.338 7.881 0.410 1.00 87.19 93 GLU A CA 1
ATOM 725 C C . GLU A 1 93 ? 4.479 7.055 1.360 1.00 87.19 93 GLU A C 1
ATOM 727 O O . GLU A 1 93 ? 3.680 6.241 0.899 1.00 87.19 93 GLU A O 1
ATOM 732 N N . SER A 1 94 ? 4.608 7.271 2.663 1.00 86.75 94 SER A N 1
ATOM 733 C CA . SER A 1 94 ? 3.791 6.597 3.668 1.00 86.75 94 SER A CA 1
ATOM 734 C C . SER A 1 94 ? 2.765 7.542 4.268 1.00 86.75 94 SER A C 1
ATOM 736 O O . SER A 1 94 ? 3.051 8.726 4.460 1.00 86.75 94 SER A O 1
ATOM 738 N N . PHE A 1 95 ? 1.609 7.006 4.632 1.00 85.12 95 PHE A N 1
ATOM 739 C CA . PHE A 1 95 ? 0.635 7.708 5.458 1.00 85.12 95 PHE A CA 1
ATOM 740 C C . PHE A 1 95 ? -0.129 6.745 6.358 1.00 85.12 95 PHE A C 1
ATOM 742 O O . PHE A 1 95 ? -0.303 5.577 6.011 1.00 85.12 95 PHE A O 1
ATOM 749 N N . THR A 1 96 ? -0.604 7.222 7.503 1.00 87.50 96 THR A N 1
ATOM 750 C CA . THR A 1 96 ? -1.416 6.414 8.420 1.00 87.50 96 THR A CA 1
ATOM 751 C C . THR A 1 96 ? -2.913 6.633 8.224 1.00 87.50 96 THR A C 1
ATOM 753 O O . THR A 1 96 ? -3.360 7.587 7.583 1.00 87.50 96 THR A O 1
ATOM 756 N N . THR A 1 97 ? -3.712 5.739 8.802 1.00 86.06 97 THR A N 1
ATOM 757 C CA . THR A 1 97 ? -5.176 5.877 8.838 1.00 86.06 97 THR A CA 1
ATOM 758 C C . THR A 1 97 ? -5.595 7.154 9.567 1.00 86.06 97 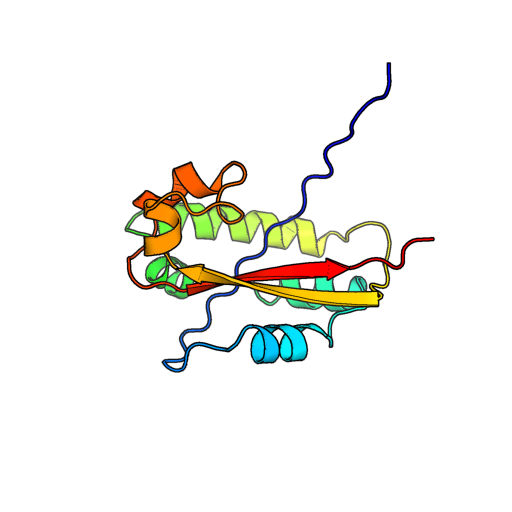THR A C 1
ATOM 760 O O . THR A 1 97 ? -6.553 7.808 9.171 1.00 86.06 97 THR A O 1
ATOM 763 N N . GLU A 1 98 ? -4.856 7.555 10.597 1.00 86.50 98 GLU A N 1
ATOM 764 C CA . GLU A 1 98 ? -5.075 8.796 11.339 1.00 86.50 98 GLU A CA 1
ATOM 765 C C . GLU A 1 98 ? -4.793 10.017 10.456 1.00 86.50 98 GLU A C 1
ATOM 767 O O . GLU A 1 98 ? -5.652 10.884 10.324 1.00 86.50 98 GLU A O 1
ATOM 772 N N . GLU A 1 99 ? -3.670 10.034 9.731 1.00 85.06 99 GLU A N 1
ATOM 773 C CA . GLU A 1 99 ? -3.362 11.108 8.775 1.00 85.06 99 GLU A CA 1
ATOM 774 C C . GLU A 1 99 ? -4.407 11.198 7.642 1.00 85.06 99 GLU A C 1
ATOM 776 O O . GLU A 1 99 ? -4.700 12.285 7.129 1.00 85.06 99 GLU A O 1
ATOM 781 N N . MET A 1 100 ? -5.013 10.062 7.268 1.00 81.62 100 MET A N 1
ATOM 782 C CA . MET A 1 100 ? -6.162 10.012 6.358 1.00 81.62 100 MET A CA 1
ATOM 783 C C . MET A 1 100 ? -7.458 10.541 6.979 1.00 81.62 100 MET A C 1
ATOM 785 O O . MET A 1 100 ? -8.323 11.015 6.248 1.00 81.62 100 MET A O 1
ATOM 789 N N . LEU A 1 101 ? -7.658 10.454 8.289 1.00 81.75 101 LEU A N 1
ATOM 790 C CA . LEU A 1 101 ? -8.836 11.032 8.944 1.00 81.75 101 LEU A CA 1
ATOM 791 C C . LEU A 1 101 ? -8.662 12.542 9.153 1.00 81.75 101 LEU A C 1
ATOM 793 O O . LEU A 1 101 ? -9.613 13.298 8.979 1.00 81.75 101 LEU A O 1
ATOM 797 N N . GLU A 1 102 ? -7.435 12.986 9.423 1.00 82.56 102 GLU A N 1
ATOM 798 C CA . GLU A 1 102 ? -7.080 14.378 9.725 1.00 82.56 102 GLU A CA 1
ATOM 799 C C . GLU A 1 102 ? -7.008 15.307 8.505 1.00 82.56 102 GLU A C 1
ATOM 801 O O . GLU A 1 102 ? -6.864 16.519 8.658 1.00 82.56 102 GLU A O 1
ATOM 806 N N . GLY A 1 103 ? -7.130 14.791 7.278 1.00 74.25 103 GLY A N 1
ATOM 807 C CA . GLY A 1 103 ? -7.167 15.668 6.103 1.00 74.25 103 GLY A CA 1
ATOM 808 C C . GLY A 1 103 ? -5.801 16.046 5.529 1.00 74.25 103 GLY A C 1
ATOM 809 O O . GLY A 1 103 ? -5.725 17.046 4.815 1.00 74.25 103 GLY A O 1
ATOM 810 N N . LYS A 1 104 ? -4.720 15.307 5.829 1.00 70.94 104 LYS A N 1
ATOM 811 C CA . LYS A 1 104 ? -3.351 15.741 5.501 1.00 70.94 104 LYS A CA 1
ATOM 812 C C . LYS A 1 104 ? -3.172 16.050 3.993 1.00 70.94 104 LYS A C 1
ATOM 814 O O . LYS A 1 104 ? -3.459 15.190 3.147 1.00 70.94 104 LYS A O 1
ATOM 819 N N . PRO A 1 105 ? -2.669 17.248 3.620 1.00 62.56 105 PRO A N 1
ATOM 820 C CA . PRO A 1 105 ? -2.402 17.606 2.225 1.00 62.56 105 PRO A CA 1
ATOM 821 C C . PRO A 1 105 ? -1.454 16.603 1.549 1.00 62.56 105 PRO A C 1
ATOM 823 O O . PRO A 1 105 ? -0.457 16.195 2.137 1.00 62.56 105 PRO A O 1
ATOM 826 N N . GLY A 1 106 ? -1.759 16.186 0.315 1.00 62.34 106 GLY A N 1
ATOM 827 C CA . GLY A 1 106 ? -0.963 15.199 -0.441 1.00 62.34 106 GLY A CA 1
ATOM 828 C C . GLY A 1 106 ? -1.367 13.729 -0.236 1.00 62.34 106 GLY A C 1
ATOM 829 O O . GLY A 1 106 ? -1.167 12.920 -1.141 1.00 62.34 106 GLY A O 1
ATOM 830 N N . VAL A 1 107 ? -2.029 13.400 0.879 1.00 60.91 107 VAL A N 1
ATOM 831 C CA . VAL A 1 107 ? -2.716 12.105 1.107 1.00 60.91 107 VAL A CA 1
ATOM 832 C C . VAL A 1 107 ? -4.113 12.117 0.460 1.00 60.91 107 VAL A C 1
ATOM 834 O O . VAL A 1 107 ? -4.637 11.107 -0.010 1.00 60.91 107 VAL A O 1
ATOM 837 N N . TYR A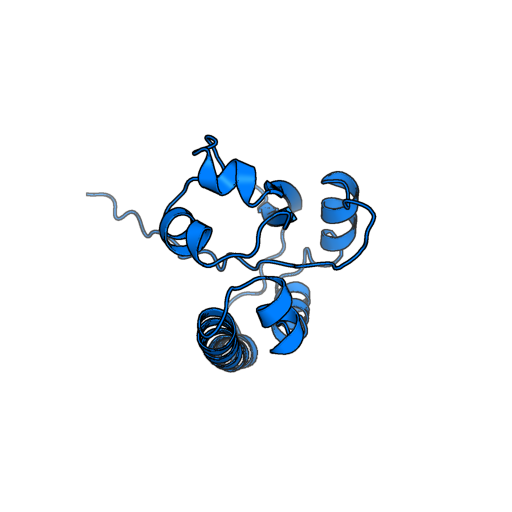 1 108 ? -4.699 13.312 0.384 1.00 56.72 108 TYR A N 1
ATOM 838 C CA . TYR A 1 108 ? -6.101 13.588 0.084 1.00 56.72 108 TYR A CA 1
ATOM 839 C C . TYR A 1 108 ? -6.405 13.870 -1.396 1.00 56.72 108 TYR A C 1
ATOM 841 O O . TYR A 1 108 ? -6.865 14.951 -1.756 1.00 56.72 108 TYR A O 1
ATOM 849 N N . THR A 1 109 ? -6.205 12.899 -2.288 1.00 54.62 109 THR A N 1
ATOM 850 C CA . THR A 1 109 ? -6.769 13.004 -3.649 1.00 54.62 109 THR A CA 1
ATOM 851 C C . THR A 1 109 ? -7.828 11.924 -3.892 1.00 54.62 109 THR A C 1
ATOM 853 O O . THR A 1 109 ? -7.565 10.729 -3.791 1.00 54.62 109 THR A O 1
ATOM 856 N N . GLY A 1 110 ? -9.066 12.347 -4.186 1.00 61.00 110 GLY A N 1
ATOM 857 C CA . GLY A 1 110 ? -10.141 11.479 -4.682 1.00 61.00 110 GLY A CA 1
ATOM 858 C C . GLY A 1 110 ? -10.782 10.525 -3.660 1.00 61.00 110 GLY A C 1
ATOM 859 O O . GLY A 1 110 ? -11.251 10.940 -2.600 1.00 61.00 110 GLY A O 1
ATOM 860 N N . GLY A 1 111 ? -10.881 9.242 -4.031 1.00 60.41 111 GLY A N 1
ATOM 861 C CA . GLY A 1 111 ? -11.679 8.209 -3.351 1.00 60.41 111 GLY A CA 1
ATOM 862 C C . GLY A 1 111 ? -11.215 7.810 -1.944 1.00 60.41 111 GLY A C 1
ATOM 863 O O . GLY A 1 111 ? -12.003 7.226 -1.205 1.00 60.41 111 GLY A O 1
ATOM 864 N N . MET A 1 112 ? -9.995 8.181 -1.537 1.00 65.31 112 MET A N 1
ATOM 865 C CA . MET A 1 112 ? -9.401 7.784 -0.250 1.00 65.31 112 MET A CA 1
ATOM 866 C C . MET A 1 112 ? -10.150 8.336 0.972 1.00 65.31 112 MET A C 1
ATOM 868 O O . MET A 1 112 ? -10.298 7.636 1.971 1.00 65.31 112 MET A O 1
ATOM 872 N N . LYS A 1 113 ? -10.720 9.548 0.877 1.00 68.00 113 LYS A N 1
ATOM 873 C CA . LYS A 1 113 ? -11.567 10.116 1.944 1.00 68.00 113 LYS A CA 1
ATOM 874 C C . LYS A 1 113 ? -12.806 9.258 2.211 1.00 68.00 113 LYS A C 1
ATOM 876 O O . LYS A 1 113 ? -13.258 9.152 3.339 1.00 68.00 113 LYS A O 1
ATOM 881 N N . ARG A 1 114 ? -13.376 8.650 1.166 1.00 71.12 114 ARG A N 1
ATOM 882 C CA . ARG A 1 114 ? -14.619 7.867 1.276 1.00 71.12 114 ARG A CA 1
ATOM 883 C C . ARG A 1 114 ? -14.404 6.496 1.914 1.00 71.12 114 ARG A C 1
ATOM 885 O O . ARG A 1 114 ? -15.382 5.831 2.247 1.00 71.12 114 ARG A O 1
ATOM 892 N N . ILE A 1 115 ? -13.151 6.061 2.039 1.00 78.38 115 ILE A N 1
ATOM 893 C CA . ILE A 1 115 ? -12.806 4.752 2.596 1.00 78.38 115 ILE A CA 1
ATOM 894 C C . ILE A 1 115 ? -12.093 4.839 3.946 1.00 78.38 115 ILE A C 1
ATOM 896 O O . ILE A 1 115 ? -11.963 3.809 4.593 1.00 78.38 115 ILE A O 1
ATOM 900 N N . SER A 1 116 ? -11.682 6.025 4.409 1.00 79.19 116 SER A N 1
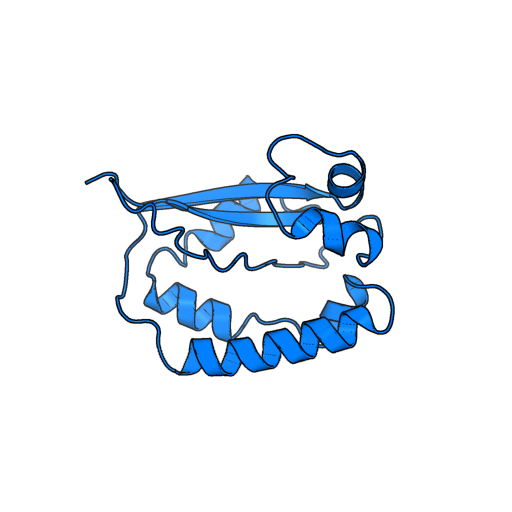ATOM 901 C CA . SER A 1 116 ? -10.976 6.181 5.692 1.00 79.19 116 SER A CA 1
ATOM 902 C C . SER A 1 116 ? -11.786 5.636 6.874 1.00 79.19 116 SER A C 1
ATOM 904 O O . SER A 1 116 ? -11.260 4.905 7.705 1.00 79.19 116 SER A O 1
ATOM 906 N N . GLU A 1 117 ? -13.096 5.885 6.904 1.00 84.38 117 GLU A N 1
ATOM 907 C CA . GLU A 1 117 ? -13.989 5.357 7.945 1.00 84.38 117 GLU A CA 1
ATOM 908 C C . GLU A 1 117 ? -14.145 3.829 7.884 1.00 84.38 117 GLU A C 1
ATOM 910 O O . GLU A 1 117 ? -14.439 3.189 8.898 1.00 84.38 117 GLU A O 1
ATOM 915 N N . LYS A 1 118 ? -13.893 3.233 6.714 1.00 89.19 118 LYS A N 1
ATOM 916 C CA . LYS A 1 118 ? -14.001 1.793 6.440 1.00 89.19 118 LYS A CA 1
ATOM 917 C C . LYS A 1 118 ? -12.713 1.026 6.743 1.00 89.19 118 LYS A C 1
ATOM 919 O O . LYS A 1 118 ? -12.718 -0.197 6.643 1.00 89.19 118 LYS A O 1
ATOM 924 N N . ILE A 1 119 ? -11.636 1.718 7.107 1.00 89.62 119 ILE A N 1
ATOM 925 C CA . ILE A 1 119 ? -10.317 1.147 7.394 1.00 89.62 119 ILE A CA 1
ATOM 926 C C . ILE A 1 119 ? -10.117 1.044 8.916 1.00 89.62 119 ILE A C 1
ATOM 928 O O . ILE A 1 119 ? -10.576 1.904 9.676 1.00 89.62 119 ILE A O 1
ATOM 932 N N . ASN A 1 120 ? -9.477 -0.031 9.377 1.00 89.19 120 ASN A N 1
ATOM 933 C CA . ASN A 1 120 ? -9.061 -0.219 10.766 1.00 89.19 120 ASN A CA 1
ATOM 934 C C . ASN A 1 120 ? -8.028 0.848 11.171 1.00 89.19 120 ASN A C 1
ATOM 936 O O . ASN A 1 120 ? -7.206 1.247 10.354 1.00 89.19 120 ASN A O 1
ATOM 940 N N . PRO A 1 121 ? -8.035 1.330 12.423 1.00 87.88 121 PRO A N 1
ATOM 941 C CA . PRO A 1 121 ? -7.050 2.313 12.873 1.00 87.88 121 PRO A CA 1
ATOM 942 C C . PRO A 1 121 ? -5.625 1.735 12.873 1.00 87.88 121 PRO A C 1
ATOM 944 O O . PRO A 1 121 ? -5.438 0.518 12.861 1.00 87.88 121 PRO A O 1
ATOM 947 N N . LYS A 1 122 ? -4.617 2.612 12.964 1.00 87.44 122 LYS A N 1
ATOM 948 C CA . LYS A 1 122 ? -3.187 2.273 13.073 1.00 87.44 122 LYS A CA 1
ATOM 949 C C . LYS A 1 122 ? -2.597 1.510 11.884 1.00 87.44 122 LYS A C 1
ATOM 951 O O . LYS A 1 122 ? -1.527 0.915 12.004 1.00 87.44 122 LYS A O 1
ATOM 956 N N . ILE A 1 123 ? -3.251 1.546 10.725 1.00 87.31 123 ILE A N 1
ATOM 957 C CA . ILE A 1 123 ? -2.677 1.022 9.484 1.00 87.31 123 ILE A CA 1
ATOM 958 C C . ILE A 1 123 ? -1.806 2.101 8.844 1.00 87.31 123 ILE A C 1
ATOM 960 O O . ILE A 1 123 ? -2.239 3.247 8.705 1.00 87.31 123 ILE A O 1
ATOM 964 N N . THR A 1 124 ? -0.587 1.720 8.453 1.00 86.69 124 THR A N 1
ATOM 965 C CA . THR A 1 124 ? 0.307 2.528 7.613 1.00 86.69 124 THR A CA 1
ATOM 966 C C . THR A 1 124 ? 0.227 2.015 6.182 1.00 86.69 124 THR A C 1
ATOM 968 O O . THR A 1 124 ? 0.438 0.832 5.926 1.00 86.69 124 THR A O 1
ATOM 971 N N . PHE A 1 125 ? -0.056 2.913 5.249 1.00 85.31 125 PHE A N 1
ATOM 972 C CA . PHE A 1 125 ? -0.092 2.645 3.822 1.00 85.31 125 PHE A CA 1
ATOM 973 C C . PHE A 1 125 ? 1.155 3.202 3.151 1.00 85.31 125 PHE A C 1
ATOM 975 O O . PHE A 1 125 ? 1.579 4.309 3.475 1.00 85.31 125 PHE A O 1
ATOM 982 N N . TYR A 1 126 ? 1.685 2.476 2.165 1.00 86.12 126 TYR A N 1
ATOM 983 C CA . TYR A 1 126 ? 2.741 2.963 1.278 1.00 86.12 126 TYR A CA 1
ATOM 984 C C . TYR A 1 126 ? 2.178 3.176 -0.119 1.00 86.12 126 TYR A C 1
ATOM 986 O O . TYR A 1 126 ? 1.698 2.247 -0.767 1.00 86.12 126 TYR A O 1
ATOM 994 N N . LYS A 1 127 ? 2.270 4.409 -0.600 1.00 85.62 127 LYS A N 1
ATOM 995 C CA . LYS A 1 127 ? 1.998 4.783 -1.980 1.00 85.62 127 LYS A CA 1
ATOM 996 C C . LYS A 1 127 ? 3.292 4.689 -2.773 1.00 85.62 127 LYS A C 1
ATOM 998 O O . LYS A 1 127 ? 4.204 5.498 -2.597 1.00 85.62 127 LYS A O 1
ATOM 1003 N N . ILE A 1 128 ? 3.340 3.718 -3.673 1.00 86.88 128 ILE A N 1
ATOM 1004 C CA . ILE A 1 128 ? 4.460 3.506 -4.586 1.00 86.88 128 ILE A CA 1
ATOM 1005 C C . ILE A 1 128 ? 4.134 4.167 -5.924 1.00 86.88 128 ILE A C 1
ATOM 1007 O O . ILE A 1 128 ? 3.100 3.894 -6.528 1.00 86.88 128 ILE A O 1
ATOM 1011 N N . SER A 1 129 ? 5.003 5.068 -6.376 1.00 87.00 129 SER A N 1
ATOM 1012 C CA . SER A 1 129 ? 4.878 5.772 -7.654 1.00 87.00 129 SER A CA 1
ATOM 1013 C C . SER A 1 129 ? 6.088 5.469 -8.527 1.00 87.00 129 SER A C 1
ATOM 1015 O O . SER A 1 129 ? 7.217 5.777 -8.148 1.00 87.00 129 SER A O 1
ATOM 1017 N N . TYR A 1 130 ? 5.851 4.896 -9.702 1.00 87.25 130 TYR A N 1
ATOM 1018 C CA . TYR A 1 130 ? 6.889 4.655 -10.698 1.00 87.25 130 TYR A CA 1
ATOM 1019 C C . TYR A 1 130 ? 7.090 5.904 -11.558 1.00 87.25 130 TYR A C 1
ATOM 1021 O O . TYR A 1 130 ? 6.140 6.443 -12.128 1.00 87.25 130 TYR A O 1
ATOM 1029 N N . LEU A 1 131 ? 8.326 6.393 -11.610 1.00 89.00 131 LEU A N 1
ATOM 1030 C CA . LEU A 1 131 ? 8.700 7.625 -12.292 1.00 89.00 131 LEU A CA 1
ATOM 1031 C C . LEU A 1 131 ? 9.188 7.305 -13.703 1.00 89.00 131 LEU A C 1
ATOM 1033 O O . LEU A 1 131 ? 10.046 6.445 -13.898 1.00 8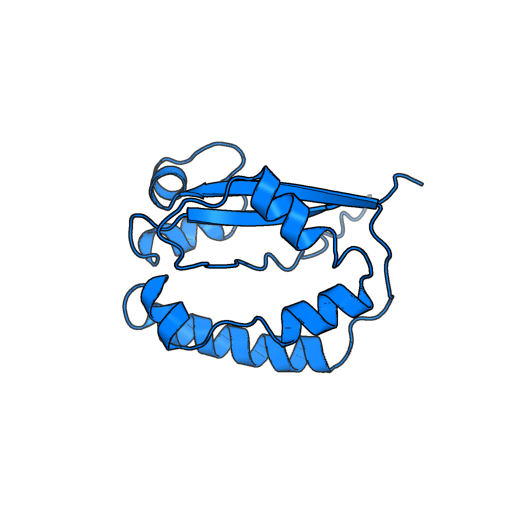9.00 131 LEU A O 1
ATOM 1037 N N . ARG A 1 132 ? 8.654 8.018 -14.691 1.00 85.62 132 ARG A N 1
ATOM 1038 C CA . ARG A 1 132 ? 9.122 7.952 -16.079 1.00 85.62 132 ARG A CA 1
ATOM 1039 C C . ARG A 1 132 ? 10.326 8.872 -16.254 1.00 85.62 132 ARG A C 1
ATOM 1041 O O . ARG A 1 132 ? 10.397 9.918 -15.608 1.00 85.62 132 ARG A O 1
ATOM 1048 N N . THR A 1 133 ? 11.237 8.527 -17.157 1.00 70.06 133 THR A N 1
ATOM 1049 C CA . THR A 1 133 ? 12.149 9.524 -17.722 1.00 70.06 133 THR A CA 1
ATOM 1050 C C . THR A 1 133 ? 11.308 10.580 -18.432 1.00 70.06 133 THR A C 1
ATOM 1052 O O . THR A 1 133 ? 10.416 10.251 -19.215 1.00 70.06 133 THR A O 1
ATOM 1055 N N . VAL A 1 134 ? 11.556 11.855 -18.134 1.00 57.22 134 VAL A N 1
ATOM 1056 C CA . VAL A 1 134 ? 11.023 12.943 -18.957 1.00 57.22 134 VAL A CA 1
ATOM 1057 C C . VAL A 1 134 ? 11.753 12.833 -20.293 1.00 57.22 134 VAL A C 1
ATOM 1059 O O . VAL A 1 134 ? 12.961 13.055 -20.339 1.00 57.22 134 VAL A O 1
ATOM 1062 N N . GLY A 1 135 ? 11.051 12.358 -21.322 1.00 43.16 135 GLY A N 1
ATOM 1063 C CA . GLY A 1 135 ? 11.522 12.420 -22.705 1.00 43.16 135 GLY A CA 1
ATOM 1064 C C . GLY A 1 135 ? 11.510 13.849 -23.218 1.00 43.16 135 GLY A C 1
ATOM 1065 O O . GLY A 1 135 ? 10.585 14.597 -22.820 1.00 43.16 135 GLY A O 1
#

Secondary structure (DSSP, 8-state):
-----------PPB----SS---HHHHHHHHHTT-BHHHHHHHHHHTPPPHHHHHHHB-THHHHHHHHHHHHHHHHHHT--S--PBPSEEEEEEEEHHHHHTT-TTT-SGGGGGTGGGBPTTPEEEEEEEEPP--